Protein AF-A0A662HKY5-F1 (afdb_monomer_lite)

Radius of gyration: 17.74 Å; chains: 1; bounding box: 40×44×38 Å

Structure (mmCIF, N/CA/C/O backbone):
data_AF-A0A662HKY5-F1
#
_entry.id   AF-A0A662HKY5-F1
#
loop_
_atom_site.group_PDB
_atom_site.id
_atom_site.type_symbol
_atom_site.label_atom_id
_atom_site.label_alt_id
_atom_site.label_comp_id
_atom_site.label_asym_id
_atom_site.label_entity_id
_atom_site.label_seq_id
_atom_site.pdbx_PDB_ins_code
_atom_site.Cartn_x
_atom_site.Cartn_y
_atom_site.Cartn_z
_atom_site.occupancy
_atom_site.B_iso_or_equiv
_atom_site.auth_seq_id
_atom_site.auth_comp_id
_atom_site.auth_asym_id
_atom_site.auth_atom_id
_atom_site.pdbx_PDB_model_num
ATOM 1 N N . VAL A 1 1 ? 17.759 -6.321 -10.942 1.00 95.19 1 VAL A N 1
ATOM 2 C CA . VAL A 1 1 ? 16.610 -6.405 -10.011 1.00 95.19 1 VAL A CA 1
ATOM 3 C C . VAL A 1 1 ? 15.319 -6.283 -10.801 1.00 95.19 1 VAL A C 1
ATOM 5 O O . VAL A 1 1 ? 15.145 -5.308 -11.522 1.00 95.19 1 VAL A O 1
ATOM 8 N N . ILE A 1 2 ? 14.432 -7.271 -10.706 1.00 96.38 2 ILE A N 1
ATOM 9 C CA . ILE A 1 2 ? 13.094 -7.183 -11.305 1.00 96.38 2 ILE A CA 1
ATOM 10 C C . ILE A 1 2 ? 12.177 -6.497 -10.293 1.00 96.38 2 ILE A C 1
ATOM 12 O O . ILE A 1 2 ? 12.176 -6.868 -9.121 1.00 96.38 2 ILE A O 1
ATOM 16 N N . VAL A 1 3 ? 11.426 -5.487 -10.726 1.00 95.75 3 VAL A N 1
ATOM 17 C CA . VAL A 1 3 ? 10.546 -4.694 -9.860 1.00 95.75 3 VAL A CA 1
ATOM 18 C C . VAL A 1 3 ? 9.114 -4.683 -10.390 1.00 95.75 3 VAL A C 1
ATOM 20 O O . VAL A 1 3 ? 8.882 -4.664 -11.596 1.00 95.75 3 VAL A O 1
ATOM 23 N N . GLY A 1 4 ? 8.139 -4.639 -9.482 1.00 94.38 4 GLY A N 1
ATOM 24 C CA . GLY A 1 4 ? 6.714 -4.485 -9.806 1.00 94.38 4 GLY A CA 1
ATOM 25 C C . GLY A 1 4 ? 6.275 -3.030 -10.007 1.00 94.38 4 GLY A C 1
ATOM 26 O O . GLY A 1 4 ? 5.135 -2.694 -9.709 1.00 94.38 4 GLY A O 1
ATOM 27 N N . ASP A 1 5 ? 7.183 -2.145 -10.427 1.00 94.62 5 ASP A N 1
ATOM 28 C CA . ASP A 1 5 ? 6.892 -0.722 -10.631 1.00 94.62 5 ASP A CA 1
ATOM 29 C C . ASP A 1 5 ? 5.957 -0.531 -11.834 1.00 94.62 5 ASP A C 1
ATOM 31 O O . ASP A 1 5 ? 6.212 -1.088 -12.901 1.00 94.62 5 ASP A O 1
ATOM 35 N N . ARG A 1 6 ? 4.884 0.253 -11.680 1.00 95.19 6 ARG A N 1
ATOM 36 C CA . ARG A 1 6 ? 3.831 0.418 -12.700 1.00 95.19 6 ARG A CA 1
ATOM 37 C C . ARG A 1 6 ? 3.453 1.880 -12.904 1.00 95.19 6 ARG A C 1
ATOM 39 O O . ARG A 1 6 ? 3.527 2.677 -11.971 1.00 95.19 6 ARG A O 1
ATOM 46 N N . ASP A 1 7 ? 3.042 2.230 -14.120 1.00 93.88 7 ASP A N 1
ATOM 47 C CA . ASP A 1 7 ? 2.599 3.579 -14.499 1.00 93.88 7 ASP A CA 1
ATOM 48 C C . ASP A 1 7 ? 1.398 4.039 -13.675 1.00 93.88 7 ASP A C 1
ATOM 50 O O . ASP A 1 7 ? 1.389 5.142 -13.136 1.00 93.88 7 ASP A O 1
ATOM 54 N N . ALA A 1 8 ? 0.418 3.149 -13.512 1.00 92.25 8 ALA A N 1
ATOM 55 C CA . ALA A 1 8 ? -0.853 3.446 -12.859 1.00 92.25 8 ALA A CA 1
ATOM 56 C C . ALA A 1 8 ? -0.753 3.684 -11.336 1.00 92.25 8 ALA A C 1
ATOM 58 O O . ALA A 1 8 ? -1.758 3.992 -10.699 1.00 92.25 8 ALA A O 1
ATOM 59 N N . GLU A 1 9 ? 0.423 3.519 -10.719 1.00 90.25 9 GLU A N 1
ATOM 60 C CA . GLU A 1 9 ? 0.577 3.636 -9.262 1.00 90.25 9 GLU A CA 1
ATOM 61 C C . GLU A 1 9 ? 0.809 5.066 -8.764 1.00 90.25 9 GLU A C 1
ATOM 63 O O . GLU A 1 9 ? 0.413 5.383 -7.640 1.00 90.25 9 GLU A O 1
ATOM 68 N N . SER A 1 10 ? 1.492 5.905 -9.547 1.00 91.94 10 SER A N 1
ATOM 69 C CA . SER A 1 10 ? 1.655 7.341 -9.285 1.00 91.94 10 SER A CA 1
ATOM 70 C C . SER A 1 10 ? 2.287 8.057 -10.478 1.00 91.94 10 SER A C 1
ATOM 72 O O . SER A 1 10 ? 3.008 7.453 -11.271 1.00 91.94 10 SER A O 1
ATOM 74 N N . GLU A 1 11 ? 2.113 9.378 -10.554 1.00 93.12 11 GLU A N 1
ATOM 75 C CA . GLU A 1 11 ? 2.726 10.208 -11.600 1.00 93.12 11 GLU A CA 1
ATOM 76 C C . GLU A 1 11 ? 4.261 10.078 -11.625 1.00 93.12 11 GLU A C 1
ATOM 78 O O . GLU A 1 11 ? 4.869 9.889 -12.678 1.00 93.12 11 GLU A O 1
ATOM 83 N N . LEU A 1 12 ? 4.899 10.102 -10.448 1.00 92.38 12 LEU A N 1
ATOM 84 C CA . LEU A 1 12 ? 6.349 9.923 -10.325 1.00 92.38 12 LEU A CA 1
ATOM 85 C C . LEU A 1 12 ? 6.817 8.563 -10.847 1.00 92.38 12 LEU A C 1
ATOM 87 O O . LEU A 1 12 ? 7.920 8.465 -11.378 1.00 92.38 12 LEU A O 1
ATOM 91 N N . ARG A 1 13 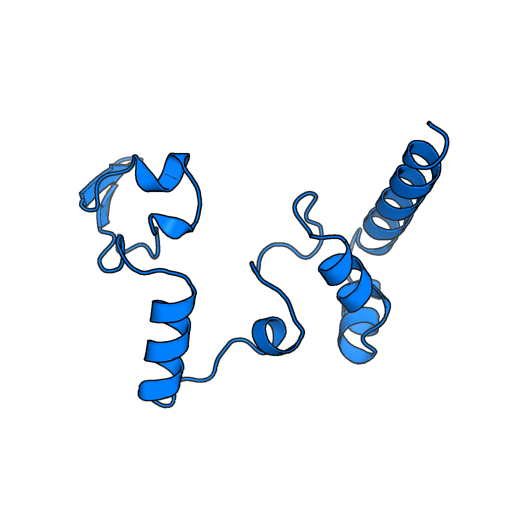? 6.006 7.510 -10.682 1.00 92.06 13 ARG A N 1
ATOM 92 C CA . ARG A 1 13 ? 6.323 6.183 -11.213 1.00 92.06 13 ARG A CA 1
ATOM 93 C C . ARG A 1 13 ? 6.106 6.131 -12.715 1.00 92.06 13 ARG A C 1
ATOM 95 O O . ARG A 1 13 ? 6.937 5.542 -13.395 1.00 92.06 13 ARG A O 1
ATOM 102 N N . SER A 1 14 ? 5.071 6.779 -13.244 1.00 93.88 14 SER A N 1
ATOM 103 C CA . SER A 1 14 ? 4.819 6.860 -14.689 1.00 93.88 14 SER A CA 1
ATOM 104 C C . SER A 1 14 ? 5.984 7.483 -15.468 1.00 93.88 14 SER A C 1
ATOM 106 O O . SER A 1 14 ? 6.342 6.992 -16.531 1.00 93.88 14 SER A O 1
ATOM 108 N N . LYS A 1 15 ? 6.669 8.477 -14.894 1.00 94.19 15 LYS A N 1
ATOM 109 C CA . LYS A 1 15 ? 7.844 9.112 -15.521 1.00 94.19 15 LYS A CA 1
ATOM 110 C C . LYS A 1 15 ? 9.101 8.227 -15.563 1.00 94.19 15 LYS A C 1
ATOM 112 O O . LYS A 1 15 ? 10.068 8.583 -16.231 1.00 94.19 15 LYS A O 1
ATOM 117 N N . ARG A 1 16 ? 9.142 7.103 -14.835 1.00 93.56 16 ARG A N 1
ATOM 118 C CA . ARG A 1 16 ? 10.323 6.222 -14.783 1.00 93.56 16 ARG A CA 1
ATOM 119 C C . ARG A 1 16 ? 10.343 5.281 -15.988 1.00 93.56 16 ARG A C 1
ATOM 121 O O . ARG A 1 16 ? 9.326 4.638 -16.241 1.00 93.56 16 ARG A O 1
ATOM 128 N N . PRO A 1 17 ? 11.486 5.097 -16.669 1.00 94.25 17 PRO A N 1
ATOM 129 C CA . PRO A 1 17 ? 11.573 4.127 -17.753 1.00 94.25 17 PRO A CA 1
ATOM 130 C C . PRO A 1 17 ? 11.483 2.676 -17.226 1.00 94.25 17 PRO A C 1
ATOM 132 O O . PRO A 1 17 ? 11.834 2.421 -16.064 1.00 94.25 17 PRO A O 1
ATOM 135 N N . PRO A 1 18 ? 11.033 1.710 -18.058 1.00 94.81 18 PRO A N 1
ATOM 136 C CA . PRO A 1 18 ? 10.960 0.290 -17.691 1.00 94.81 18 PRO A CA 1
ATOM 137 C C . PRO A 1 18 ? 12.320 -0.333 -17.365 1.00 94.81 18 PRO A C 1
ATOM 139 O O . PRO A 1 18 ? 12.390 -1.263 -16.568 1.00 94.81 18 PRO A O 1
ATOM 142 N N . PHE A 1 19 ? 13.388 0.181 -17.973 1.00 96.62 19 PHE A N 1
ATOM 143 C CA . PHE A 1 19 ? 14.773 -0.184 -17.702 1.00 96.62 19 PHE A CA 1
ATOM 144 C C . PHE A 1 19 ? 15.500 1.045 -17.157 1.00 96.62 19 PHE A C 1
ATOM 146 O O . PHE A 1 19 ? 15.463 2.105 -17.783 1.00 96.62 19 PHE A O 1
ATOM 153 N N . ARG A 1 20 ? 16.136 0.926 -15.989 1.00 94.56 20 ARG A N 1
ATOM 154 C CA . ARG A 1 20 ? 16.887 2.026 -15.363 1.00 94.56 20 ARG A CA 1
ATOM 155 C C . ARG A 1 20 ? 18.015 1.515 -14.485 1.00 94.56 20 ARG A C 1
ATOM 157 O O . ARG A 1 20 ? 17.899 0.443 -13.901 1.00 94.56 20 ARG A O 1
ATOM 164 N N . GLU A 1 21 ? 19.050 2.321 -14.312 1.00 95.88 21 GLU A N 1
ATOM 165 C CA . GLU A 1 21 ? 20.021 2.135 -13.236 1.00 95.88 21 GLU A CA 1
ATOM 166 C C . GLU A 1 21 ? 19.558 2.909 -11.995 1.00 95.88 21 GLU A C 1
ATOM 168 O O . GLU A 1 21 ? 19.122 4.058 -12.088 1.00 95.88 21 GLU A O 1
ATOM 173 N N . HIS A 1 22 ? 19.579 2.266 -10.831 1.00 92.62 22 HIS A N 1
ATOM 174 C CA . HIS A 1 22 ? 19.208 2.885 -9.564 1.00 92.62 22 HIS A CA 1
ATOM 175 C C . HIS A 1 22 ? 20.031 2.281 -8.430 1.00 92.62 22 HIS A C 1
ATOM 177 O O . HIS A 1 22 ? 20.056 1.061 -8.276 1.00 92.62 22 HIS A O 1
ATOM 183 N N . GLU A 1 23 ? 20.692 3.139 -7.649 1.00 91.75 23 GLU A N 1
ATOM 184 C CA . GLU A 1 23 ? 21.533 2.745 -6.506 1.00 91.75 23 GLU A CA 1
ATOM 185 C C . GLU A 1 23 ? 22.599 1.689 -6.863 1.00 91.75 23 GLU A C 1
ATOM 187 O O . GLU A 1 23 ? 22.873 0.777 -6.091 1.00 91.75 23 GLU A O 1
ATOM 192 N N . GLY A 1 24 ? 23.190 1.789 -8.060 1.00 94.31 24 GLY A N 1
ATOM 193 C CA . GLY A 1 24 ? 24.211 0.849 -8.544 1.00 94.31 24 GLY A CA 1
ATOM 194 C C . GLY A 1 24 ? 23.662 -0.487 -9.059 1.00 94.31 24 GLY A C 1
ATOM 195 O O . GLY A 1 24 ? 24.437 -1.384 -9.382 1.00 94.31 24 GLY A O 1
ATOM 196 N N . TYR A 1 25 ? 22.337 -0.635 -9.166 1.00 95.06 25 TYR A N 1
ATOM 197 C CA . TYR A 1 25 ? 21.696 -1.828 -9.715 1.00 95.06 25 TYR A CA 1
ATOM 198 C C . TYR A 1 25 ? 20.850 -1.506 -10.945 1.00 95.06 25 TYR A C 1
ATOM 200 O O . TYR A 1 25 ? 20.059 -0.561 -10.960 1.00 95.06 25 TYR A O 1
ATOM 208 N N . PHE A 1 26 ? 20.913 -2.379 -11.951 1.00 96.38 26 PHE A N 1
ATOM 209 C CA . PHE A 1 26 ? 19.957 -2.357 -13.055 1.00 96.38 26 PHE A CA 1
ATOM 210 C C . PHE A 1 26 ? 18.591 -2.860 -12.587 1.00 96.38 26 PHE A C 1
ATOM 212 O O . PHE A 1 26 ? 18.454 -3.996 -12.121 1.00 96.38 26 PHE A O 1
ATOM 219 N N . GLN A 1 27 ? 17.569 -2.020 -12.717 1.00 96.88 27 GLN A N 1
ATOM 220 C CA . GLN A 1 27 ? 16.175 -2.327 -12.429 1.00 96.88 27 GLN A CA 1
ATOM 221 C C . GLN A 1 27 ? 15.378 -2.492 -13.723 1.00 96.88 27 GLN A C 1
ATOM 223 O O . GLN A 1 27 ? 15.490 -1.680 -14.641 1.00 96.88 27 GLN A O 1
ATOM 228 N N . ILE A 1 28 ? 14.546 -3.532 -13.764 1.00 97.25 28 ILE A N 1
ATOM 229 C CA . ILE A 1 28 ? 13.669 -3.852 -14.894 1.00 97.25 28 ILE A CA 1
ATOM 230 C C . ILE A 1 28 ? 12.241 -4.004 -14.373 1.00 97.25 28 ILE A C 1
ATOM 232 O O . ILE A 1 28 ? 12.020 -4.743 -13.415 1.00 97.25 28 ILE A O 1
ATOM 236 N N . ALA A 1 29 ? 11.281 -3.326 -15.001 1.00 96.94 29 ALA A N 1
ATOM 237 C CA . ALA A 1 29 ? 9.857 -3.362 -14.676 1.00 96.94 29 ALA A CA 1
ATOM 238 C C . ALA A 1 29 ? 9.047 -3.986 -15.835 1.00 96.94 29 ALA A C 1
ATOM 240 O O . ALA A 1 29 ? 8.563 -3.258 -16.703 1.00 96.94 29 ALA A O 1
ATOM 241 N N . PRO A 1 30 ? 8.883 -5.323 -15.883 1.00 96.75 30 PRO A N 1
ATOM 242 C CA . PRO A 1 30 ? 8.265 -6.010 -17.025 1.00 96.75 30 PRO A CA 1
ATOM 243 C C . PRO A 1 30 ? 6.789 -5.656 -17.228 1.00 96.75 30 PRO A C 1
ATOM 245 O O . PRO A 1 30 ? 6.291 -5.630 -18.346 1.00 96.75 30 PRO A O 1
ATOM 248 N N . ILE A 1 31 ? 6.093 -5.354 -16.132 1.00 96.75 31 ILE A N 1
ATOM 249 C CA . ILE A 1 31 ? 4.660 -5.043 -16.116 1.00 96.75 31 ILE A CA 1
ATOM 250 C C . ILE A 1 31 ? 4.397 -3.536 -16.055 1.00 96.75 31 ILE A C 1
ATOM 252 O O . ILE A 1 31 ? 3.349 -3.123 -15.571 1.00 96.75 31 ILE A O 1
ATOM 256 N N . LYS A 1 32 ? 5.333 -2.695 -16.520 1.00 95.88 32 LYS A N 1
ATOM 257 C CA . LYS A 1 32 ? 5.272 -1.233 -16.342 1.00 95.88 32 LYS A CA 1
ATOM 258 C C . LYS A 1 32 ? 3.928 -0.623 -16.753 1.00 95.88 32 LYS A C 1
ATOM 260 O O . LYS A 1 32 ? 3.362 0.160 -15.996 1.00 95.88 32 LYS A O 1
ATOM 265 N N . MET A 1 33 ? 3.413 -1.047 -17.904 1.00 95.62 33 MET A N 1
ATOM 266 C CA . MET A 1 33 ? 2.179 -0.529 -18.506 1.00 95.62 33 MET A CA 1
ATOM 267 C C . MET A 1 33 ? 0.901 -1.165 -17.936 1.00 95.62 33 MET A C 1
ATOM 269 O O . MET A 1 33 ? -0.204 -0.831 -18.356 1.00 95.62 33 MET A O 1
ATOM 273 N N . TRP A 1 34 ? 1.017 -2.108 -16.999 1.00 96.56 34 TRP A N 1
ATOM 274 C CA . TRP A 1 34 ? -0.142 -2.786 -16.431 1.00 96.56 34 TRP A CA 1
ATOM 275 C C . TRP A 1 34 ? -0.820 -1.907 -15.381 1.00 96.56 34 TRP A C 1
ATOM 277 O O . TRP A 1 34 ? -0.175 -1.311 -14.516 1.00 96.56 34 TRP A O 1
ATOM 287 N N . SER A 1 35 ? -2.151 -1.881 -15.412 1.00 94.00 35 SER A N 1
ATOM 288 C CA . SER A 1 35 ? -2.953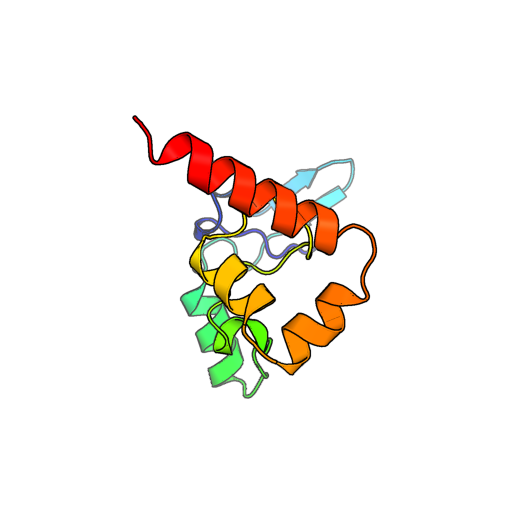 -1.300 -14.331 1.00 94.00 35 SER A CA 1
ATOM 289 C C . SER A 1 35 ? -3.109 -2.277 -13.157 1.00 94.00 35 SER A C 1
ATOM 291 O O . SER A 1 35 ? -2.793 -3.465 -13.265 1.00 94.00 35 SER A O 1
ATOM 293 N N . GLY A 1 36 ? -3.655 -1.792 -12.035 1.00 92.44 36 GLY A N 1
ATOM 294 C CA . GLY A 1 36 ? -4.043 -2.647 -10.906 1.00 92.44 36 GLY A CA 1
ATOM 295 C C . GLY A 1 36 ? -4.969 -3.794 -11.322 1.00 92.44 36 GLY A C 1
ATOM 296 O O . GLY A 1 36 ? -4.733 -4.940 -10.942 1.00 92.44 36 GLY A O 1
ATOM 297 N N . ALA A 1 37 ? -5.954 -3.489 -12.171 1.00 93.56 37 ALA A N 1
ATOM 298 C CA . ALA A 1 37 ? -6.914 -4.462 -12.679 1.00 93.56 37 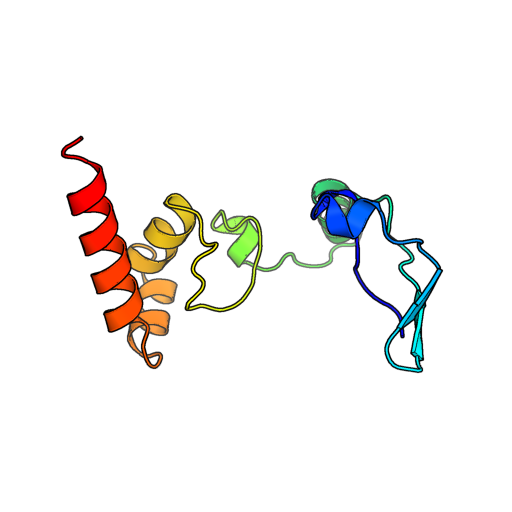ALA A CA 1
ATOM 299 C C . ALA A 1 37 ? -6.248 -5.541 -13.544 1.00 93.56 37 ALA A C 1
ATOM 301 O O . ALA A 1 37 ? -6.524 -6.715 -13.338 1.00 93.56 37 ALA A O 1
ATOM 302 N N . HIS A 1 38 ? -5.326 -5.177 -14.447 1.00 96.38 38 HIS A N 1
ATOM 303 C CA . HIS A 1 38 ? -4.600 -6.161 -15.262 1.00 96.38 38 HIS A CA 1
ATOM 304 C C . HIS A 1 38 ? -3.860 -7.179 -14.391 1.00 96.38 38 HIS A C 1
ATOM 306 O O . HIS A 1 38 ? -3.932 -8.378 -14.640 1.00 96.38 38 HIS A O 1
ATOM 312 N N . THR A 1 39 ? -3.186 -6.710 -13.337 1.00 95.00 39 THR A N 1
ATOM 313 C CA . THR A 1 39 ? -2.476 -7.601 -12.416 1.00 95.00 39 THR A CA 1
ATOM 314 C C . THR A 1 39 ? -3.440 -8.528 -11.678 1.00 95.00 39 THR A C 1
ATOM 316 O O . THR A 1 39 ? -3.188 -9.725 -11.624 1.00 95.00 39 THR A O 1
ATOM 319 N N . GLN A 1 40 ? -4.552 -8.014 -11.145 1.00 94.56 40 GLN A N 1
ATOM 320 C CA . GLN A 1 40 ? -5.533 -8.849 -10.441 1.00 94.56 40 GLN A CA 1
ATOM 321 C C . GLN A 1 40 ? -6.203 -9.865 -11.373 1.00 94.56 40 GLN A C 1
ATOM 323 O O . GLN A 1 40 ? -6.291 -11.036 -11.024 1.00 94.56 40 GLN A O 1
ATOM 328 N N . LEU A 1 41 ? -6.613 -9.445 -12.573 1.00 96.31 41 LEU A N 1
ATOM 329 C CA . LEU A 1 41 ? -7.213 -10.328 -13.574 1.00 96.31 41 LEU A CA 1
ATOM 330 C C . LEU A 1 41 ? -6.251 -11.426 -14.012 1.00 96.31 41 LEU A C 1
ATOM 332 O O . LEU A 1 41 ? -6.665 -12.570 -14.138 1.00 96.31 41 LEU A O 1
ATOM 336 N N . TYR A 1 42 ? -4.971 -11.104 -14.201 1.00 97.38 42 TYR A N 1
ATOM 337 C CA . TYR A 1 42 ? -3.966 -12.108 -14.529 1.00 97.38 42 TYR A CA 1
ATOM 338 C C . TYR A 1 42 ? -3.819 -13.152 -13.421 1.00 97.38 42 TYR A C 1
ATOM 340 O O . TYR A 1 42 ? -3.771 -14.339 -13.721 1.00 97.38 42 TYR A O 1
ATOM 348 N N . LEU A 1 43 ? -3.778 -12.732 -12.152 1.00 97.19 43 LEU A N 1
ATOM 349 C CA . LEU A 1 43 ? -3.713 -13.669 -11.027 1.00 97.19 43 LEU A CA 1
ATOM 350 C C . LEU A 1 43 ? -4.938 -14.591 -11.017 1.00 97.19 43 LEU A C 1
ATOM 352 O O . LEU A 1 43 ? -4.776 -15.805 -10.974 1.00 97.19 43 LEU A O 1
ATOM 356 N N . LEU A 1 44 ? -6.139 -14.023 -11.158 1.00 96.69 44 LEU A N 1
ATOM 357 C CA . LEU A 1 44 ? -7.388 -14.787 -11.210 1.00 96.69 44 LEU A CA 1
ATOM 358 C C . LEU A 1 44 ? -7.437 -15.755 -12.400 1.00 96.69 44 LEU A C 1
ATOM 360 O O . LEU A 1 44 ? -7.835 -16.899 -12.232 1.00 96.69 44 LEU A O 1
ATOM 364 N N . ALA A 1 45 ? -7.004 -15.322 -13.586 1.00 98.19 45 ALA A N 1
ATOM 365 C CA . ALA A 1 45 ? -6.993 -16.144 -14.797 1.00 98.19 45 ALA A CA 1
ATOM 366 C C . ALA A 1 45 ? -5.976 -17.298 -14.751 1.00 98.19 45 ALA A C 1
ATOM 368 O O . ALA A 1 45 ? -6.054 -18.202 -15.575 1.00 98.19 45 ALA A O 1
ATOM 369 N N . ASN A 1 46 ? -5.016 -17.249 -13.824 1.00 98.31 46 ASN A N 1
ATOM 370 C CA . ASN A 1 46 ? -3.998 -18.280 -13.621 1.00 98.31 46 ASN A CA 1
ATOM 371 C C . ASN A 1 46 ? -4.191 -19.032 -12.292 1.00 98.31 46 ASN A C 1
ATOM 373 O O . ASN A 1 46 ? -3.244 -19.648 -11.806 1.00 98.31 46 ASN A O 1
ATOM 377 N N . ASP A 1 47 ? -5.375 -18.939 -11.677 1.00 98.00 47 ASP A N 1
ATOM 378 C CA . ASP A 1 47 ? -5.701 -19.585 -10.398 1.00 98.00 47 ASP A CA 1
ATOM 379 C C . ASP A 1 47 ? -4.735 -19.225 -9.247 1.00 98.00 47 ASP A C 1
ATOM 381 O O . ASP A 1 47 ? -4.521 -19.993 -8.307 1.00 98.00 47 ASP A O 1
ATOM 385 N N . ILE A 1 48 ? -4.148 -18.023 -9.293 1.00 97.75 48 ILE A N 1
ATOM 386 C CA . ILE A 1 48 ? -3.278 -17.501 -8.237 1.00 97.75 48 ILE A CA 1
ATOM 387 C C . ILE A 1 48 ? -4.137 -16.692 -7.253 1.00 97.75 48 ILE A C 1
ATOM 389 O O . ILE A 1 48 ? -4.769 -15.707 -7.653 1.00 97.75 48 ILE A O 1
ATOM 393 N N . PRO A 1 49 ? -4.155 -17.044 -5.953 1.00 96.38 49 PRO A N 1
ATOM 394 C CA . PRO A 1 49 ? -4.997 -16.361 -4.981 1.00 96.38 49 PRO A CA 1
ATOM 395 C C . PRO A 1 49 ? -4.575 -14.899 -4.795 1.00 96.38 49 PRO A C 1
ATOM 397 O O . PRO A 1 49 ? -3.395 -14.574 -4.636 1.00 96.38 49 PRO A O 1
ATOM 400 N N . LEU A 1 50 ? -5.566 -14.005 -4.767 1.00 95.56 50 LEU A N 1
ATOM 401 C CA . LEU A 1 50 ? -5.357 -12.607 -4.401 1.00 95.56 50 LEU A CA 1
ATOM 402 C C . LEU A 1 50 ? -5.055 -12.486 -2.905 1.00 95.56 50 LEU A C 1
ATOM 404 O O . LEU A 1 50 ? -5.515 -13.286 -2.091 1.00 95.56 50 LEU A O 1
ATOM 408 N N . ASN A 1 51 ? -4.338 -11.427 -2.522 1.00 94.25 51 ASN A N 1
ATOM 409 C CA . ASN A 1 51 ? -4.214 -11.088 -1.108 1.00 94.25 51 ASN A CA 1
ATOM 410 C C . ASN A 1 51 ? -5.624 -10.824 -0.521 1.00 94.25 51 ASN A C 1
ATOM 412 O O . ASN A 1 51 ? -6.335 -9.975 -1.069 1.00 94.25 51 ASN A O 1
ATOM 416 N N . PRO A 1 52 ? -6.025 -11.486 0.586 1.00 93.81 52 PRO A N 1
ATOM 417 C CA . PRO A 1 52 ? -7.358 -11.334 1.177 1.00 93.81 52 PRO A CA 1
ATOM 418 C C . PRO A 1 52 ? -7.743 -9.891 1.516 1.00 93.81 52 PRO A C 1
ATOM 420 O O . PRO A 1 52 ? -8.921 -9.547 1.483 1.00 93.81 52 PRO A O 1
ATOM 423 N N . LEU A 1 53 ? -6.768 -9.018 1.788 1.00 94.56 53 LEU A N 1
ATOM 424 C CA . LEU A 1 53 ? -7.028 -7.604 2.052 1.00 94.56 53 LEU A CA 1
ATOM 425 C C . LEU A 1 53 ? -7.645 -6.892 0.837 1.00 94.56 53 LEU A C 1
ATOM 427 O O . LEU A 1 53 ? -8.480 -6.009 1.016 1.00 94.56 53 LEU A O 1
ATOM 431 N N . TYR A 1 54 ? -7.332 -7.306 -0.396 1.00 94.25 54 TYR A N 1
ATOM 432 C CA . TYR A 1 54 ? -8.012 -6.763 -1.578 1.00 94.25 54 TYR A CA 1
ATOM 433 C C . TYR A 1 54 ? -9.511 -7.078 -1.567 1.00 94.25 54 TYR A C 1
ATOM 435 O O . TYR A 1 54 ? -10.315 -6.237 -1.958 1.00 94.25 54 TYR A O 1
ATOM 443 N N . LEU A 1 55 ? -9.897 -8.253 -1.060 1.00 92.88 55 LEU A N 1
ATOM 444 C CA . LEU A 1 55 ? -11.300 -8.656 -0.935 1.00 92.88 55 LEU A CA 1
ATOM 445 C C . LEU A 1 55 ? -12.019 -7.918 0.204 1.00 92.88 55 LEU A C 1
ATOM 447 O O . LEU A 1 55 ? -13.233 -7.755 0.157 1.00 92.88 55 LEU A O 1
ATOM 451 N N . MET A 1 56 ? -11.276 -7.431 1.203 1.00 93.25 56 MET A N 1
ATOM 452 C CA . MET A 1 56 ? -11.814 -6.604 2.290 1.00 93.25 56 MET A CA 1
ATOM 453 C C . MET A 1 56 ? -11.999 -5.129 1.897 1.00 93.25 56 MET A C 1
ATOM 455 O O . MET A 1 56 ? -12.577 -4.377 2.674 1.00 93.25 56 MET A O 1
ATOM 459 N N . GLY A 1 57 ? -11.525 -4.706 0.718 1.00 92.50 57 GLY A N 1
ATOM 460 C CA . GLY A 1 57 ? -11.660 -3.331 0.219 1.00 92.50 57 GLY A CA 1
ATOM 461 C C . GLY A 1 57 ? -10.394 -2.471 0.312 1.00 92.50 57 GLY A C 1
ATOM 462 O O . GLY A 1 57 ? -10.464 -1.261 0.079 1.00 92.50 57 GLY A O 1
ATOM 463 N N . PHE A 1 58 ? -9.235 -3.062 0.626 1.00 94.25 58 PHE A N 1
ATOM 464 C CA . PHE A 1 58 ? -7.957 -2.351 0.557 1.00 94.25 58 PHE A CA 1
ATOM 465 C C . PHE A 1 58 ? -7.527 -2.166 -0.894 1.00 94.25 58 PHE A C 1
ATOM 467 O O . PHE A 1 58 ? -7.500 -3.116 -1.674 1.00 94.25 58 PHE A O 1
ATOM 474 N N . TYR A 1 59 ? -7.137 -0.944 -1.251 1.00 88.06 59 TYR A N 1
ATOM 475 C CA . TYR A 1 59 ? -6.678 -0.634 -2.606 1.00 88.06 59 TYR A CA 1
ATOM 476 C C . TYR A 1 59 ? -5.160 -0.786 -2.740 1.00 88.06 59 TYR A C 1
ATOM 478 O O . TYR A 1 59 ? -4.655 -1.289 -3.747 1.00 88.06 59 TYR A O 1
ATOM 486 N N . ARG A 1 60 ? -4.411 -0.362 -1.718 1.00 90.00 60 ARG A N 1
ATOM 487 C CA . ARG A 1 60 ? -2.949 -0.445 -1.693 1.00 90.00 60 ARG A CA 1
ATOM 488 C C . ARG A 1 60 ? -2.490 -0.955 -0.341 1.00 90.00 60 ARG A C 1
ATOM 490 O O . ARG A 1 60 ? -2.681 -0.306 0.678 1.00 90.00 60 ARG A O 1
ATOM 497 N N . ILE A 1 61 ? -1.838 -2.107 -0.358 1.00 92.88 61 ILE A N 1
ATOM 498 C CA . ILE A 1 61 ? -1.356 -2.757 0.856 1.00 92.88 61 ILE A CA 1
ATOM 499 C C . ILE A 1 61 ? 0.044 -2.229 1.171 1.00 92.88 61 ILE A C 1
ATOM 501 O O . ILE A 1 61 ? 0.897 -2.120 0.288 1.00 92.88 61 ILE A O 1
ATOM 505 N N . GLY A 1 62 ? 0.262 -1.882 2.433 1.00 91.44 62 GLY A N 1
ATOM 506 C CA . GLY A 1 62 ? 1.523 -1.360 2.942 1.00 91.44 62 GLY A CA 1
ATOM 507 C C . GLY A 1 62 ? 1.605 -1.548 4.452 1.00 91.44 62 GLY A C 1
ATOM 508 O O . GLY A 1 62 ? 1.131 -2.548 4.986 1.00 91.44 62 GLY A O 1
ATOM 509 N N . CYS A 1 63 ? 2.203 -0.581 5.142 1.00 92.62 63 CYS A N 1
ATOM 510 C CA . CYS A 1 63 ? 2.332 -0.618 6.596 1.00 92.62 63 CYS A CA 1
ATOM 511 C C . CYS A 1 63 ? 0.969 -0.484 7.294 1.00 92.62 63 CYS A C 1
ATOM 513 O O . CYS A 1 63 ? 0.103 0.261 6.842 1.00 92.62 63 CYS A O 1
ATOM 515 N N . TYR A 1 64 ? 0.821 -1.131 8.452 1.00 92.94 64 TYR A N 1
ATOM 516 C CA . TYR A 1 64 ? -0.389 -1.060 9.282 1.00 92.94 64 TYR A CA 1
ATOM 517 C C . TYR A 1 64 ? -0.559 0.286 10.024 1.00 92.94 64 TYR A C 1
ATOM 519 O O . TYR A 1 64 ? -1.638 0.584 10.521 1.00 92.94 64 TYR A O 1
ATOM 527 N N . ILE A 1 65 ? 0.492 1.110 10.078 1.00 93.44 65 ILE A N 1
ATOM 528 C CA . ILE A 1 65 ? 0.489 2.494 10.579 1.00 93.44 65 ILE A CA 1
ATOM 529 C C . ILE A 1 65 ? 0.887 3.440 9.443 1.00 93.44 65 ILE A C 1
ATOM 531 O O . ILE A 1 65 ? 2.033 3.876 9.341 1.00 93.44 65 ILE A O 1
ATOM 535 N N . CYS A 1 66 ? -0.036 3.706 8.521 1.00 91.94 66 CYS A N 1
ATOM 536 C CA . CYS A 1 66 ? 0.259 4.492 7.325 1.00 91.94 66 CYS A CA 1
ATOM 537 C C . CYS A 1 66 ? -0.613 5.757 7.248 1.00 91.94 66 CYS A C 1
ATOM 539 O O . CYS A 1 66 ? -1.839 5.651 7.240 1.00 91.94 66 CYS A O 1
ATOM 541 N N . PRO A 1 67 ? -0.018 6.961 7.115 1.00 88.31 67 PRO A N 1
ATOM 542 C CA . PRO A 1 67 ? -0.788 8.195 6.952 1.00 88.31 67 PRO A CA 1
ATOM 54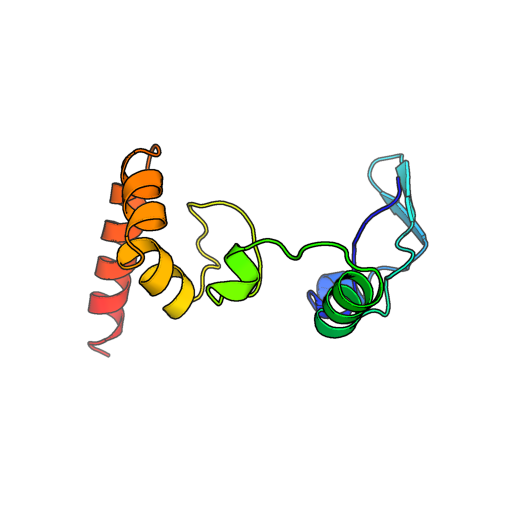3 C C . PRO A 1 67 ? -1.513 8.277 5.600 1.00 88.31 67 PRO A C 1
ATOM 545 O O . PRO A 1 67 ? -2.393 9.113 5.433 1.00 88.31 67 PRO A O 1
ATOM 548 N N . ALA A 1 68 ? -1.155 7.424 4.634 1.00 89.44 68 ALA A N 1
ATOM 549 C CA . ALA A 1 68 ? -1.781 7.374 3.315 1.00 89.44 68 ALA A CA 1
ATOM 550 C C . ALA A 1 68 ? -3.012 6.447 3.249 1.00 89.44 68 ALA A C 1
ATOM 552 O O . ALA A 1 68 ? -3.564 6.269 2.161 1.00 89.44 68 ALA A O 1
ATOM 553 N N . LEU A 1 69 ? -3.431 5.854 4.376 1.00 91.94 69 LEU A N 1
ATOM 554 C CA . LEU A 1 69 ? -4.651 5.048 4.441 1.00 91.94 69 LEU A CA 1
ATOM 555 C C . LEU A 1 69 ? -5.877 5.893 4.098 1.00 91.94 69 LEU A C 1
ATOM 557 O O . LEU A 1 69 ? -6.024 7.041 4.526 1.00 91.94 69 LEU A O 1
ATOM 561 N N . ARG A 1 70 ? -6.790 5.298 3.338 1.00 91.56 70 ARG A N 1
ATOM 562 C CA . ARG A 1 70 ? -8.090 5.892 3.039 1.00 91.56 70 ARG A CA 1
ATOM 563 C C . ARG A 1 70 ? -9.027 5.748 4.234 1.00 91.56 70 ARG A C 1
ATOM 565 O O . ARG A 1 70 ? -8.904 4.820 5.028 1.00 91.56 70 ARG A O 1
ATOM 572 N N . SER A 1 71 ? -10.007 6.642 4.345 1.00 91.94 71 SER A N 1
ATOM 573 C CA . SER A 1 71 ? -10.957 6.647 5.468 1.00 91.94 71 SER A CA 1
ATOM 574 C C . SER A 1 71 ? -11.712 5.324 5.621 1.00 91.94 71 SER A C 1
ATOM 576 O O . SER A 1 71 ? -11.900 4.849 6.740 1.00 91.94 71 SER A O 1
ATOM 578 N N . TRP A 1 72 ? -12.086 4.682 4.512 1.00 93.00 72 TRP A N 1
ATOM 579 C CA . TRP A 1 72 ? -12.726 3.366 4.551 1.00 93.00 72 TRP A CA 1
ATOM 580 C C . TRP A 1 72 ? -11.759 2.248 4.957 1.00 93.00 72 TRP A C 1
ATOM 582 O O . TRP A 1 72 ? -12.169 1.350 5.683 1.00 93.00 72 TRP A O 1
ATOM 592 N N . GLU A 1 73 ? -10.482 2.311 4.562 1.00 94.94 73 GLU A N 1
ATOM 593 C CA . GLU A 1 73 ? -9.463 1.342 4.990 1.00 94.94 73 GLU A CA 1
ATOM 594 C C . GLU A 1 73 ? -9.277 1.424 6.508 1.00 94.94 73 GLU A C 1
ATOM 596 O O . GLU A 1 73 ? -9.331 0.404 7.188 1.00 94.94 73 GLU A O 1
ATOM 601 N N . VAL A 1 74 ? -9.191 2.638 7.064 1.00 94.06 74 VAL A N 1
ATOM 602 C CA . VAL A 1 74 ? -9.135 2.843 8.521 1.00 94.06 74 VAL A CA 1
ATOM 603 C C . VAL A 1 74 ? -10.393 2.314 9.218 1.00 94.06 74 VAL A C 1
ATOM 605 O O . VAL A 1 74 ? -10.304 1.706 10.288 1.00 94.06 74 VAL A O 1
ATOM 608 N N . LYS A 1 75 ? -11.571 2.499 8.612 1.00 93.88 75 LYS A N 1
ATOM 609 C CA . LYS A 1 75 ? -12.826 1.939 9.126 1.00 93.88 75 LYS A CA 1
ATOM 610 C C . LYS A 1 75 ? -12.787 0.406 9.162 1.00 93.88 75 LYS A C 1
ATOM 612 O O . LYS A 1 75 ? -13.055 -0.174 10.212 1.00 93.88 75 LYS A O 1
ATOM 617 N N . ILE A 1 76 ? -12.381 -0.242 8.067 1.00 95.06 76 ILE A N 1
ATOM 618 C CA . ILE A 1 76 ? -12.227 -1.704 7.978 1.00 95.06 76 ILE A CA 1
ATOM 619 C C . ILE A 1 76 ? -11.248 -2.205 9.044 1.00 95.06 76 ILE A C 1
ATOM 621 O O . ILE A 1 76 ? -11.560 -3.140 9.776 1.00 95.06 76 ILE A O 1
ATOM 625 N N . MET A 1 77 ? -10.094 -1.551 9.188 1.00 94.75 77 MET A N 1
ATOM 626 C CA . MET A 1 77 ? -9.078 -1.905 10.185 1.00 94.75 77 MET A CA 1
ATOM 627 C C . MET A 1 77 ? -9.607 -1.853 11.626 1.00 94.75 77 MET A C 1
ATOM 629 O O . MET A 1 77 ? -9.194 -2.651 12.466 1.00 94.75 77 MET A O 1
ATOM 633 N N . ARG A 1 78 ? -10.529 -0.935 11.931 1.00 92.81 78 ARG A N 1
ATOM 634 C CA . ARG A 1 78 ? -11.129 -0.791 13.264 1.00 92.81 78 ARG A CA 1
ATOM 635 C C . ARG A 1 78 ? -12.291 -1.755 13.507 1.00 92.81 78 ARG A C 1
ATOM 637 O O . ARG A 1 78 ? -12.433 -2.251 14.623 1.00 92.81 78 ARG A O 1
ATOM 644 N N . GLU A 1 79 ? -13.123 -1.994 12.499 1.00 92.00 79 GLU A N 1
ATOM 645 C CA . GLU A 1 79 ? -14.418 -2.670 12.656 1.00 92.00 79 GLU A CA 1
ATOM 646 C C . GLU A 1 79 ? -14.387 -4.157 12.274 1.00 92.00 79 GLU A C 1
ATOM 648 O O . GLU A 1 79 ? -15.201 -4.936 12.768 1.00 92.00 79 GLU A O 1
ATOM 653 N N . HIS A 1 80 ? -13.445 -4.588 11.432 1.00 92.25 80 HIS A N 1
ATOM 654 C CA . HIS A 1 80 ? -13.393 -5.968 10.959 1.00 92.25 80 HIS A CA 1
ATOM 655 C C . HIS A 1 80 ? -12.775 -6.895 12.016 1.00 92.25 80 HIS A C 1
ATOM 657 O O . HIS A 1 80 ? -11.563 -6.892 12.214 1.00 92.25 80 HIS A O 1
ATOM 663 N N . GLY A 1 81 ? -13.609 -7.712 12.671 1.00 90.94 81 GLY A N 1
ATOM 664 C CA . GLY A 1 81 ? -13.312 -8.460 13.905 1.00 90.94 81 GLY A CA 1
ATOM 665 C C . GLY A 1 81 ? -11.884 -8.998 14.059 1.00 90.94 81 GLY A C 1
ATOM 666 O O . GLY A 1 81 ? -11.140 -8.519 14.911 1.00 90.94 81 GLY A O 1
ATOM 667 N N . GLU A 1 82 ? -11.484 -9.978 13.247 1.00 91.81 82 GLU A N 1
ATOM 668 C CA . GLU A 1 82 ? -10.160 -10.615 13.384 1.00 91.81 82 GLU A CA 1
ATOM 669 C C . GLU A 1 82 ? -9.000 -9.665 13.064 1.00 91.81 82 GLU A C 1
ATOM 671 O O . GLU A 1 82 ? -7.983 -9.656 13.757 1.00 91.81 82 GLU A O 1
ATOM 676 N N . LEU A 1 83 ? -9.182 -8.800 12.064 1.00 93.56 83 LEU A N 1
ATOM 677 C CA . LEU A 1 83 ? -8.180 -7.808 11.684 1.00 93.56 83 LEU A CA 1
ATOM 678 C C . LEU A 1 83 ? -7.995 -6.774 12.800 1.00 93.56 83 LEU A C 1
ATOM 680 O O . LEU A 1 83 ? -6.873 -6.485 13.197 1.00 93.56 83 LEU A O 1
ATOM 684 N N . SER A 1 84 ? -9.090 -6.269 13.360 1.00 94.81 84 SER A N 1
ATOM 685 C CA . SER A 1 84 ? -9.077 -5.306 14.456 1.00 94.81 84 SER A CA 1
ATOM 686 C C . SER A 1 84 ? -8.421 -5.884 15.708 1.00 94.81 84 SER A C 1
ATOM 688 O O . SER A 1 84 ? -7.580 -5.223 16.317 1.00 94.81 84 SER A O 1
ATOM 690 N N . LYS A 1 85 ? -8.726 -7.136 16.080 1.00 95.12 85 LYS A N 1
ATOM 691 C CA . LYS A 1 85 ? -8.068 -7.814 17.212 1.00 95.12 85 LYS A CA 1
ATOM 692 C C . LYS A 1 85 ? -6.557 -7.901 17.011 1.00 95.12 85 LYS A C 1
ATOM 694 O O . LYS A 1 85 ? -5.807 -7.517 17.908 1.00 95.12 85 LYS A O 1
ATOM 699 N N . LEU A 1 86 ? -6.127 -8.351 15.830 1.00 95.56 86 LEU A N 1
ATOM 700 C CA . LEU A 1 86 ? -4.715 -8.439 15.472 1.00 95.56 86 LEU A CA 1
ATOM 701 C C . LEU A 1 86 ? -4.048 -7.066 15.561 1.00 95.56 86 LEU A C 1
ATOM 703 O O . LEU A 1 86 ? -3.065 -6.907 16.279 1.00 95.56 86 LEU A O 1
ATOM 707 N N . LEU A 1 87 ? -4.605 -6.056 14.896 1.00 95.81 87 LEU A N 1
ATOM 708 C CA . LEU A 1 87 ? -4.022 -4.718 14.854 1.00 95.81 87 LEU A CA 1
ATOM 709 C C . LEU A 1 87 ? -3.923 -4.089 16.249 1.00 95.81 87 LEU A C 1
ATOM 711 O O . LEU A 1 87 ? -2.912 -3.478 16.573 1.00 95.81 87 LEU A O 1
ATOM 715 N N . ASN A 1 88 ? -4.910 -4.310 17.122 1.00 94.75 88 ASN A N 1
ATOM 716 C CA . ASN A 1 88 ? -4.890 -3.824 18.505 1.00 94.75 88 ASN A CA 1
ATOM 717 C C . ASN A 1 88 ? -3.801 -4.445 19.393 1.00 94.75 88 ASN A C 1
ATOM 719 O O . ASN A 1 88 ? -3.546 -3.897 20.471 1.00 94.75 88 ASN A O 1
ATOM 723 N N . SER A 1 89 ? -3.196 -5.562 18.974 1.00 95.06 89 SER A N 1
ATOM 724 C CA . SER A 1 89 ? -2.017 -6.152 19.622 1.00 95.06 89 SER A CA 1
ATOM 725 C C . SER A 1 89 ? -0.686 -5.625 19.080 1.00 95.06 89 SER A C 1
ATOM 727 O O . SER A 1 89 ? 0.354 -5.867 19.690 1.00 95.06 89 SER A O 1
ATOM 729 N N . LEU A 1 90 ? -0.697 -4.902 17.955 1.00 96.19 90 LEU A N 1
ATOM 730 C CA . LEU A 1 90 ? 0.515 -4.366 17.348 1.00 96.19 90 LEU A CA 1
ATOM 731 C C . LEU A 1 90 ? 0.931 -3.052 18.006 1.00 96.19 90 LEU A C 1
ATOM 733 O O . LEU A 1 90 ? 0.110 -2.212 18.382 1.00 96.19 90 LEU A O 1
ATOM 737 N N . MET A 1 91 ? 2.245 -2.864 18.088 1.00 96.00 91 MET A N 1
ATOM 738 C CA . MET A 1 91 ? 2.849 -1.664 18.649 1.00 96.00 91 MET A CA 1
ATOM 739 C C . MET A 1 91 ? 2.393 -0.411 17.885 1.00 96.00 91 MET A C 1
ATOM 741 O O . MET A 1 91 ? 2.378 -0.401 16.650 1.00 96.00 91 MET A O 1
ATOM 745 N N . PHE A 1 92 ? 2.050 0.639 18.635 1.00 94.94 92 PHE A N 1
ATOM 746 C CA . PHE A 1 92 ? 1.647 1.968 18.158 1.00 94.94 92 PHE A CA 1
ATOM 747 C C . PHE A 1 92 ? 0.322 2.060 17.382 1.00 94.94 92 PHE A C 1
ATOM 749 O O . PHE A 1 92 ? -0.064 3.151 16.958 1.00 94.94 92 PHE A O 1
ATOM 756 N N . TYR A 1 93 ? -0.406 0.955 17.175 1.00 95.56 93 TYR A N 1
ATOM 757 C CA . TYR A 1 93 ? -1.660 0.998 16.415 1.00 95.56 93 TYR A CA 1
ATOM 758 C C . TYR A 1 93 ? -2.766 1.772 17.145 1.00 95.56 93 TYR A C 1
ATOM 760 O O . TYR A 1 93 ? -3.518 2.525 16.524 1.00 95.56 93 TYR A O 1
ATOM 768 N N . ARG A 1 94 ? -2.863 1.616 18.471 1.00 93.38 94 ARG A N 1
ATOM 769 C CA . ARG A 1 94 ? -3.902 2.279 19.275 1.00 93.38 94 ARG A CA 1
ATOM 770 C C . ARG A 1 94 ? -3.713 3.792 19.280 1.00 93.38 94 ARG A C 1
ATOM 772 O O . ARG A 1 94 ? -4.682 4.534 19.120 1.00 93.38 94 ARG A O 1
ATOM 779 N N . GLU A 1 95 ? -2.472 4.234 19.422 1.00 94.38 95 GLU A N 1
ATOM 780 C CA . GLU A 1 95 ? -2.052 5.628 19.345 1.00 94.38 95 GLU A CA 1
ATOM 781 C C . GLU A 1 95 ? -2.356 6.194 17.957 1.00 94.38 95 GLU A C 1
ATOM 783 O O . GLU A 1 95 ? -3.039 7.210 17.846 1.00 94.38 95 GLU A O 1
ATOM 788 N N . PHE A 1 96 ? -1.957 5.479 16.900 1.00 94.25 96 PHE A N 1
ATOM 789 C CA . PHE A 1 96 ? -2.224 5.866 15.516 1.00 94.25 96 PHE A CA 1
ATOM 790 C C . PHE A 1 96 ? -3.719 6.076 15.239 1.00 94.25 96 PHE A C 1
ATOM 792 O O . PHE A 1 96 ? -4.109 7.122 14.719 1.00 94.25 96 PHE A O 1
ATOM 799 N N . ILE A 1 97 ? -4.566 5.107 15.603 1.00 93.56 97 ILE A N 1
ATOM 800 C CA . ILE A 1 97 ? -6.015 5.203 15.387 1.00 93.56 97 ILE A CA 1
ATOM 801 C C . ILE A 1 97 ? -6.614 6.346 16.204 1.00 93.56 97 ILE A C 1
ATOM 803 O O . ILE A 1 97 ? -7.421 7.115 15.683 1.00 93.56 97 ILE A O 1
ATOM 807 N N . THR A 1 98 ? -6.208 6.494 17.464 1.00 92.69 98 THR A N 1
ATOM 808 C CA . THR A 1 98 ? -6.694 7.577 18.327 1.00 92.69 98 THR A CA 1
ATOM 809 C C . THR A 1 98 ? -6.372 8.944 17.724 1.00 92.69 98 THR A C 1
ATOM 811 O O . THR A 1 98 ? -7.250 9.803 17.625 1.00 92.69 98 THR A O 1
ATOM 814 N N . ASP A 1 99 ? -5.139 9.140 17.264 1.00 92.44 99 ASP A N 1
ATOM 815 C CA . ASP A 1 99 ? -4.701 10.400 16.668 1.00 92.44 99 ASP A CA 1
ATOM 816 C C . ASP A 1 99 ? -5.344 10.666 15.303 1.00 92.44 99 ASP A C 1
ATOM 818 O O . ASP A 1 99 ? -5.662 11.816 14.989 1.00 92.44 99 ASP A O 1
ATOM 822 N N . TYR A 1 100 ? -5.594 9.624 14.507 1.00 91.19 100 TYR A N 1
ATOM 823 C CA . TYR A 1 100 ? -6.326 9.737 13.246 1.00 91.19 100 TYR A CA 1
ATOM 824 C C . TYR A 1 100 ? -7.739 10.304 13.458 1.00 91.19 100 TYR A C 1
ATOM 826 O O . TYR A 1 100 ? -8.127 11.268 12.796 1.00 91.19 100 TYR A O 1
ATOM 834 N N . TYR A 1 101 ? -8.494 9.760 14.420 1.00 88.88 101 TYR A N 1
ATOM 835 C CA . TYR A 1 101 ? -9.860 10.220 14.696 1.00 88.88 101 TYR A CA 1
ATOM 836 C C . TYR A 1 101 ? -9.911 11.587 15.384 1.00 88.88 101 TYR A C 1
ATOM 838 O O . TYR A 1 101 ? -10.805 12.372 15.076 1.00 88.88 101 TYR A O 1
ATOM 846 N N . LYS A 1 102 ? -8.941 11.923 16.247 1.00 89.62 102 LYS A N 1
ATOM 847 C CA . LYS A 1 102 ? -8.818 13.288 16.788 1.00 89.62 102 LYS A CA 1
ATOM 848 C C . LYS A 1 102 ? -8.692 14.321 15.666 1.00 89.62 102 LYS A C 1
ATOM 850 O O . LYS A 1 102 ? -9.407 15.315 15.677 1.00 89.62 102 LYS A O 1
ATOM 855 N N . LYS A 1 103 ? -7.834 14.056 14.673 1.00 85.44 103 LYS A N 1
ATOM 856 C CA . LYS A 1 103 ? -7.640 14.950 13.518 1.00 85.44 103 LYS A CA 1
ATOM 857 C C . LYS A 1 103 ? -8.899 15.086 12.663 1.00 85.44 103 LYS A C 1
ATOM 859 O O . LYS A 1 103 ? -9.209 16.185 12.218 1.00 85.44 103 LYS A O 1
ATOM 864 N N . LEU A 1 104 ? -9.638 13.996 12.450 1.00 81.88 104 LEU A N 1
ATOM 865 C CA . LEU A 1 104 ? -10.910 14.041 11.722 1.00 81.88 104 LEU A CA 1
ATOM 866 C C . LEU A 1 104 ? -11.936 14.958 12.397 1.00 81.88 104 LEU A C 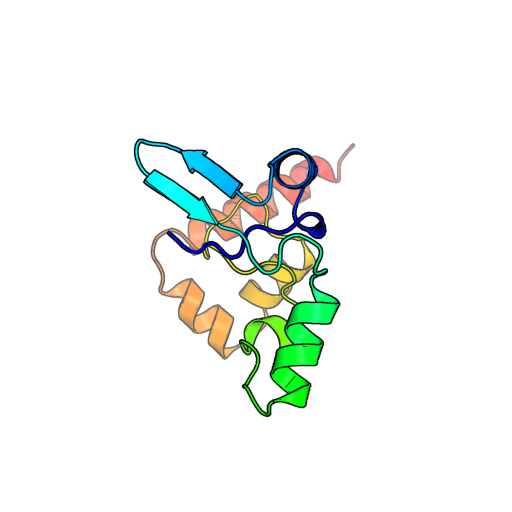1
ATOM 868 O O . LEU A 1 104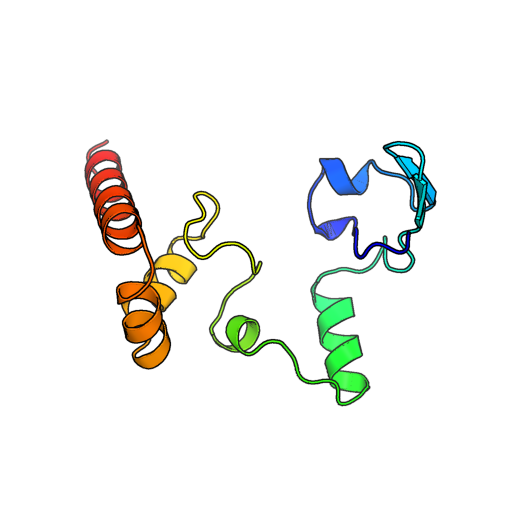 ? -12.587 15.737 11.708 1.00 81.88 104 LEU A O 1
ATOM 872 N N . LEU A 1 105 ? -12.054 14.890 13.725 1.00 76.06 105 LEU A N 1
ATOM 873 C CA . LEU A 1 105 ? -12.989 15.730 14.479 1.00 76.06 105 LEU A CA 1
ATOM 874 C C . LEU A 1 105 ? -12.615 17.215 14.403 1.00 76.06 105 LEU A C 1
ATOM 876 O O . LEU A 1 105 ? -13.495 18.044 14.226 1.00 76.06 105 LEU A O 1
ATOM 880 N N . THR A 1 106 ? -11.322 17.546 14.433 1.00 75.06 106 THR A N 1
ATOM 881 C CA . THR A 1 106 ? -10.859 18.943 14.328 1.00 75.06 106 THR A CA 1
ATOM 882 C C . THR A 1 106 ? -11.012 19.559 12.934 1.00 75.06 106 THR A C 1
ATOM 884 O O . THR A 1 106 ? -11.008 20.776 12.806 1.00 75.06 106 THR A O 1
ATOM 887 N N . VAL A 1 107 ? -11.113 18.744 11.878 1.00 65.38 107 VAL A N 1
ATOM 888 C CA . VAL A 1 107 ? -11.267 19.223 10.487 1.00 65.38 107 VAL A CA 1
ATOM 889 C C . VAL A 1 107 ? -12.746 19.375 10.100 1.00 65.38 107 VAL A C 1
ATOM 891 O O . VAL A 1 107 ? -13.057 20.070 9.143 1.00 65.38 107 VAL A O 1
ATOM 894 N N . GLY A 1 108 ? -13.670 18.758 10.846 1.00 55.81 108 GLY A N 1
ATOM 895 C CA . GLY A 1 108 ? -15.116 18.865 10.611 1.00 55.81 108 GLY A CA 1
ATOM 896 C C . GLY A 1 108 ? -15.780 20.136 11.160 1.00 55.81 108 GLY A C 1
ATOM 897 O O . GLY A 1 108 ? -16.995 20.264 11.037 1.00 55.81 108 GLY A O 1
ATOM 898 N N . GLU A 1 109 ? -15.018 21.043 11.780 1.00 45.94 109 GLU A N 1
ATOM 899 C CA . GLU A 1 109 ? -15.512 22.282 12.413 1.00 45.94 109 GLU A CA 1
ATOM 900 C C . GLU A 1 109 ? -15.231 23.558 11.587 1.00 45.94 109 GLU A C 1
ATOM 902 O O . GLU A 1 109 ? -15.499 24.667 12.051 1.00 45.94 109 GLU A O 1
ATOM 907 N N . THR A 1 110 ? -14.733 23.417 10.355 1.00 38.34 110 THR A N 1
ATOM 908 C CA . THR A 1 110 ? -14.537 24.502 9.368 1.00 38.34 110 THR A CA 1
ATOM 909 C C . THR A 1 110 ? -15.225 24.168 8.060 1.00 38.34 110 THR A C 1
ATOM 911 O O . THR A 1 110 ? -15.837 25.081 7.467 1.00 38.34 110 THR A O 1
#

Sequence (110 aa):
VIVGDRDAESELRSKRPPFREHEGYFQIAPIKMWSGAHTQLYLLANDIPLNPLYLMGFYRIGCYICPALRSWEVKIMREHGELSKLLNSLMFYREFITDYYKKLLTVGET

Foldseek 3Di:
DEDCQELQPDVVSVPDDQWDDDPNDIYHHPCHHPDPVNVVVVCVVVVHDDDVVVVLPDPDDDDLLDPPDDPVNLVCCCPVPVNVVVQVPDPCSVVSNVVVVVVVVVVVPD

pLDDT: mean 91.99, std 8.86, range [38.34, 98.31]

Secondary structure (DSSP, 8-state):
-B----GGG-HHHHTS-SEEEETTEEEE-TTTT--HHHHHHHHHHTTPPPPHHHHTT-SS---SS-TT--HHHHHHHHHSHHHHHHHHHSTTHHHHHHHHHHHHHHHTT-